Protein AF-A0A5B6VDQ3-F1 (afdb_monomer)

Organism: NCBI:txid47621

Secondary structure (DSSP, 8-state):
-------PPPPPEEEEE-----HHHHHHTSPPPTT---SS---HHHHHHHHHHHT--EEEEPPPGGGTT--HHHHHSPP-

Radius of gyration: 16.62 Å; Cα contacts (8 Å, |Δi|>4): 90; chains: 1; bounding box: 34×23×62 Å

Structure (mmCIF, N/CA/C/O backbone):
data_AF-A0A5B6VDQ3-F1
#
_entry.id   AF-A0A5B6VDQ3-F1
#
loop_
_a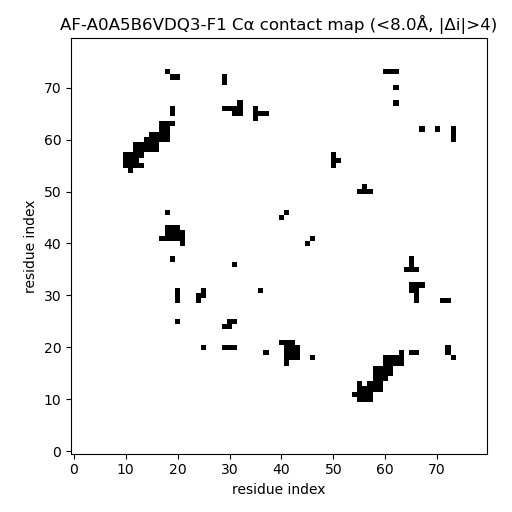tom_site.group_PDB
_atom_site.id
_atom_site.type_symbol
_atom_site.label_atom_id
_atom_site.label_alt_id
_atom_site.label_comp_id
_atom_site.label_asym_id
_atom_site.label_entity_id
_atom_site.label_seq_id
_atom_site.pdbx_PDB_ins_code
_atom_site.Cartn_x
_atom_site.Cartn_y
_atom_site.Cartn_z
_atom_site.occupancy
_atom_site.B_iso_or_equiv
_atom_site.auth_seq_id
_atom_site.auth_comp_id
_atom_site.auth_asym_id
_atom_site.auth_atom_id
_atom_site.pdbx_PDB_model_num
ATOM 1 N N . MET A 1 1 ? -17.632 -4.098 46.238 1.00 40.97 1 MET A N 1
ATOM 2 C CA . MET A 1 1 ? -17.306 -3.118 45.183 1.00 40.97 1 MET A CA 1
ATOM 3 C C . MET A 1 1 ? -17.041 -3.908 43.912 1.00 40.97 1 MET A C 1
ATOM 5 O O . MET A 1 1 ? -15.993 -4.529 43.819 1.00 40.97 1 MET A O 1
ATOM 9 N N . ALA A 1 2 ? -18.024 -4.027 43.018 1.00 43.69 2 ALA A N 1
ATOM 10 C CA . ALA A 1 2 ? -17.835 -4.735 41.754 1.00 43.69 2 ALA A CA 1
ATOM 11 C C . ALA A 1 2 ? -17.014 -3.841 40.817 1.00 43.69 2 ALA A C 1
ATOM 13 O O . ALA A 1 2 ? -17.440 -2.726 40.519 1.00 43.69 2 ALA A O 1
ATOM 14 N N . SER A 1 3 ? -15.834 -4.305 40.401 1.00 51.00 3 SER A N 1
ATOM 15 C CA . SER A 1 3 ? -15.051 -3.645 39.358 1.00 51.00 3 SER A CA 1
ATOM 16 C C . SER A 1 3 ? -15.854 -3.672 38.066 1.00 51.00 3 SER A C 1
ATOM 18 O O . SER A 1 3 ? -16.170 -4.734 37.534 1.00 51.00 3 SER A O 1
ATOM 20 N N . THR A 1 4 ? -16.215 -2.492 37.581 1.00 53.59 4 THR A N 1
ATOM 21 C CA . THR A 1 4 ? -16.775 -2.297 36.251 1.00 53.59 4 THR A CA 1
ATOM 22 C C . THR A 1 4 ? -15.761 -2.807 35.232 1.00 53.59 4 THR A C 1
ATOM 24 O O . THR A 1 4 ? -14.673 -2.244 35.119 1.00 53.59 4 THR A O 1
ATOM 27 N N . ASN A 1 5 ? -16.101 -3.877 34.508 1.00 57.28 5 ASN A N 1
ATOM 28 C CA . ASN A 1 5 ? -15.398 -4.248 33.284 1.00 57.28 5 ASN A CA 1
ATOM 29 C C . ASN A 1 5 ? -15.389 -3.014 32.380 1.00 57.28 5 ASN A C 1
ATOM 31 O O . ASN A 1 5 ? -16.442 -2.606 31.890 1.00 57.28 5 ASN A O 1
ATOM 35 N N . ALA A 1 6 ? -14.223 -2.398 32.192 1.0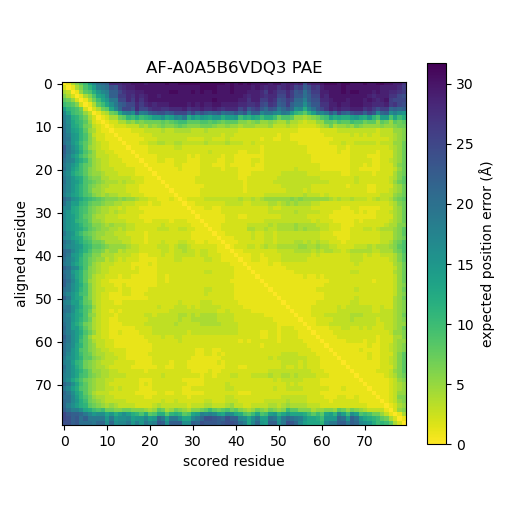0 60.69 6 ALA A N 1
ATOM 36 C CA . ALA A 1 6 ? -14.039 -1.393 31.163 1.00 60.69 6 ALA A CA 1
ATOM 37 C C . ALA A 1 6 ? -14.214 -2.105 29.818 1.00 60.69 6 ALA A C 1
ATOM 39 O O . ALA A 1 6 ? -13.292 -2.742 29.314 1.00 60.69 6 ALA A O 1
ATOM 40 N N . GLN A 1 7 ? -15.429 -2.082 29.273 1.00 67.06 7 GLN A N 1
ATOM 41 C CA . GLN A 1 7 ? -15.650 -2.450 27.884 1.00 67.06 7 GLN A CA 1
ATOM 42 C C . GLN A 1 7 ? -14.857 -1.439 27.054 1.00 67.06 7 GLN A C 1
ATOM 44 O O . GLN A 1 7 ? -15.168 -0.248 27.065 1.00 67.06 7 GLN A O 1
ATOM 49 N N . GLY A 1 8 ? -13.764 -1.896 26.438 1.00 73.19 8 GLY A N 1
ATOM 50 C CA . GLY A 1 8 ? -12.933 -1.059 25.579 1.00 73.19 8 GLY A CA 1
ATOM 51 C C . GLY A 1 8 ? -13.786 -0.404 24.495 1.00 73.19 8 GLY A C 1
ATOM 52 O O . GLY A 1 8 ? -14.757 -0.996 24.019 1.00 73.19 8 GLY A O 1
ATOM 53 N N . ARG A 1 9 ? -13.446 0.835 24.128 1.00 83.75 9 ARG A N 1
ATOM 54 C CA . ARG A 1 9 ? -14.101 1.532 23.014 1.00 83.75 9 ARG A CA 1
ATOM 55 C C . ARG A 1 9 ? -14.017 0.679 21.733 1.00 83.75 9 ARG A C 1
ATOM 57 O O . ARG A 1 9 ? -13.009 -0.010 21.558 1.00 83.75 9 ARG A O 1
ATOM 64 N N . PRO A 1 10 ? -15.026 0.722 20.843 1.00 88.62 10 PRO A N 1
ATOM 65 C CA . PRO A 1 10 ? -14.933 0.075 19.538 1.00 88.62 10 PRO A CA 1
ATOM 66 C C . PRO A 1 10 ? -13.687 0.551 18.785 1.00 88.62 10 PRO A C 1
ATOM 68 O O . PRO A 1 10 ? -13.372 1.742 18.833 1.00 88.62 10 PRO A O 1
ATOM 71 N N . MET A 1 11 ? -12.997 -0.375 18.114 1.00 92.69 11 MET A N 1
ATOM 72 C CA . MET A 1 11 ? -11.869 -0.033 17.248 1.00 92.69 11 MET A CA 1
ATOM 73 C C . MET A 1 11 ? -12.368 0.403 15.875 1.00 92.69 11 MET A C 1
ATOM 75 O O . MET A 1 11 ? -13.223 -0.273 15.295 1.00 92.69 11 MET A O 1
ATOM 79 N N . THR A 1 12 ? -11.818 1.490 15.342 1.00 95.81 12 THR A N 1
ATOM 80 C CA . THR A 1 12 ? -12.060 1.900 13.957 1.00 95.81 12 THR A CA 1
ATOM 81 C C . THR A 1 12 ? -11.022 1.239 13.060 1.00 95.81 12 THR A C 1
ATOM 83 O O . THR A 1 12 ? -9.824 1.314 13.324 1.00 95.81 12 THR A O 1
ATOM 86 N N . ILE A 1 13 ? -11.481 0.569 12.003 1.00 96.50 13 ILE A N 1
ATOM 87 C CA . ILE A 1 13 ? -10.621 -0.119 11.037 1.00 96.50 13 ILE A CA 1
ATOM 88 C C . ILE A 1 13 ? -10.992 0.365 9.639 1.00 96.50 13 ILE A C 1
ATOM 90 O O . ILE A 1 13 ? -12.160 0.277 9.253 1.00 96.50 13 ILE A O 1
ATOM 94 N N . ASP A 1 14 ? -10.007 0.829 8.872 1.00 96.88 14 ASP A N 1
ATOM 95 C CA . ASP A 1 14 ? -10.185 1.065 7.443 1.00 96.88 14 ASP A CA 1
ATOM 96 C C . ASP A 1 14 ? -10.117 -0.270 6.695 1.00 96.88 14 ASP A C 1
ATOM 98 O O . ASP A 1 14 ? -9.114 -0.984 6.707 1.00 96.88 14 ASP A O 1
ATOM 102 N N . SER A 1 15 ? -11.229 -0.650 6.081 1.00 96.31 15 SER A N 1
ATOM 103 C CA . SER A 1 15 ? -11.392 -1.975 5.489 1.00 96.31 15 SER A CA 1
ATOM 104 C C . SER A 1 15 ? -10.764 -2.142 4.103 1.00 96.31 15 SER A C 1
ATOM 106 O O . SER A 1 15 ? -10.729 -3.270 3.613 1.00 96.31 15 SER A O 1
ATOM 108 N N . HIS A 1 16 ? -10.317 -1.064 3.445 1.00 97.38 16 HIS A N 1
ATOM 109 C CA . HIS A 1 16 ? -9.825 -1.165 2.068 1.00 97.38 16 HIS A CA 1
ATOM 110 C C . HIS A 1 16 ? -8.794 -0.088 1.741 1.00 97.38 16 HIS A C 1
ATOM 112 O O . HIS A 1 16 ? -9.119 0.953 1.172 1.00 97.38 16 HIS A O 1
ATOM 118 N N . LEU A 1 17 ? -7.525 -0.383 2.016 1.00 96.69 17 LEU A N 1
ATOM 119 C CA . LEU A 1 17 ? -6.407 0.462 1.605 1.00 96.69 17 LEU A CA 1
ATOM 120 C C . LEU A 1 17 ? -5.416 -0.303 0.739 1.00 96.69 17 LEU A C 1
ATOM 122 O O . LEU A 1 17 ? -5.320 -1.527 0.775 1.00 96.69 17 LEU A O 1
ATOM 126 N N . HIS A 1 18 ? -4.658 0.452 -0.041 1.00 97.06 18 HIS A N 1
ATOM 127 C CA . HIS A 1 18 ? -3.544 -0.048 -0.827 1.00 97.06 18 HIS A CA 1
ATOM 128 C C . HIS A 1 18 ? -2.271 0.633 -0.340 1.00 97.06 18 HIS A C 1
ATOM 130 O O . HIS A 1 18 ? -2.280 1.833 -0.074 1.00 97.06 18 HIS A O 1
ATOM 136 N N . ILE A 1 19 ? -1.180 -0.123 -0.275 1.00 96.94 19 ILE A N 1
ATOM 137 C CA . ILE A 1 19 ? 0.167 0.436 -0.154 1.00 96.94 19 ILE A CA 1
ATOM 138 C C . ILE A 1 19 ? 1.001 -0.032 -1.327 1.00 96.94 19 ILE A C 1
ATOM 140 O O . ILE A 1 19 ? 0.773 -1.119 -1.851 1.00 96.94 19 ILE A O 1
ATOM 144 N N . TRP A 1 20 ? 1.990 0.757 -1.704 1.00 97.62 20 TRP A N 1
ATOM 145 C CA . TRP A 1 20 ? 2.981 0.409 -2.709 1.00 97.62 20 TRP A CA 1
ATOM 146 C C . TRP A 1 20 ? 4.374 0.774 -2.208 1.00 97.62 20 TRP A C 1
ATOM 1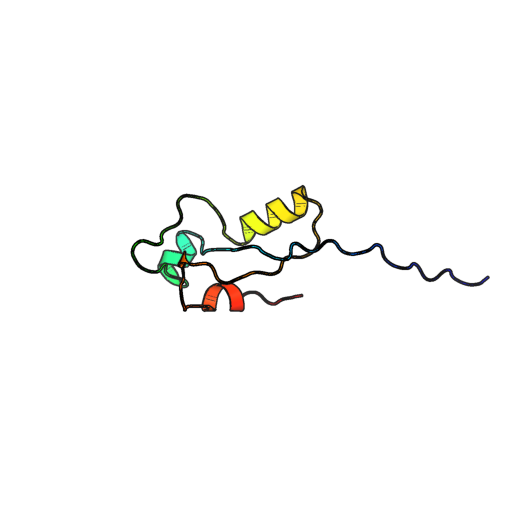48 O O . TRP A 1 20 ? 4.521 1.608 -1.315 1.00 97.62 20 TRP A O 1
ATOM 158 N N . ALA A 1 21 ? 5.394 0.111 -2.749 1.00 97.31 21 ALA A N 1
ATOM 159 C CA . ALA A 1 21 ? 6.771 0.285 -2.301 1.00 97.31 21 ALA A CA 1
ATOM 160 C C . ALA A 1 21 ? 7.197 1.766 -2.337 1.00 97.31 21 ALA A C 1
ATOM 162 O O . ALA A 1 21 ? 6.766 2.538 -3.187 1.00 97.31 21 ALA A O 1
ATOM 163 N N . SER A 1 22 ? 8.075 2.206 -1.444 1.00 96.00 22 SER A N 1
ATOM 164 C CA . SER A 1 22 ? 8.785 3.472 -1.669 1.00 96.00 22 SER A CA 1
ATOM 165 C C . SER A 1 22 ? 9.696 3.362 -2.909 1.00 96.00 22 SER A C 1
ATOM 167 O O . SER A 1 22 ? 10.044 2.251 -3.317 1.00 96.00 22 SER A O 1
ATOM 169 N N . PR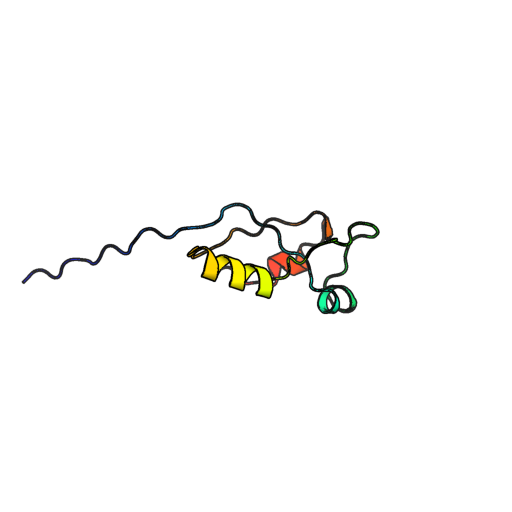O A 1 23 ? 10.154 4.476 -3.517 1.00 94.38 23 PRO A N 1
ATOM 170 C CA . PRO A 1 23 ? 11.104 4.408 -4.633 1.00 94.38 23 PRO A CA 1
ATOM 171 C C . PRO A 1 23 ? 12.369 3.593 -4.320 1.00 94.38 23 PRO A C 1
ATOM 173 O O . PRO A 1 23 ? 12.882 2.893 -5.189 1.00 94.38 23 PRO A O 1
ATOM 176 N N . GLN A 1 24 ? 12.846 3.648 -3.072 1.00 95.38 24 GLN A N 1
ATOM 177 C CA . GLN A 1 24 ? 14.012 2.891 -2.619 1.00 95.38 24 GLN A CA 1
ATOM 178 C C . GLN A 1 24 ? 13.710 1.389 -2.512 1.00 95.38 24 GLN A C 1
ATOM 180 O O . GLN A 1 24 ? 14.494 0.573 -2.988 1.00 95.38 24 GLN A O 1
ATOM 185 N N . GLU A 1 25 ? 12.570 1.018 -1.927 1.00 96.12 25 GLU A N 1
ATOM 186 C CA . GLU A 1 25 ? 12.140 -0.383 -1.834 1.00 96.12 25 GLU A CA 1
ATOM 187 C C . GLU A 1 25 ? 11.832 -0.982 -3.208 1.00 96.12 25 GLU A C 1
ATOM 189 O O . GLU A 1 25 ? 12.141 -2.148 -3.449 1.00 96.12 25 GLU A O 1
ATOM 194 N N . ALA A 1 26 ? 11.260 -0.192 -4.120 1.00 96.75 26 ALA A N 1
ATOM 195 C CA . ALA A 1 26 ? 10.967 -0.619 -5.482 1.00 96.75 26 ALA A CA 1
ATOM 196 C C . ALA A 1 26 ? 12.237 -0.920 -6.287 1.00 96.75 26 ALA A C 1
ATOM 198 O O . ALA A 1 26 ? 12.237 -1.822 -7.122 1.00 96.75 26 ALA A O 1
ATOM 199 N N . ALA A 1 27 ? 13.321 -0.185 -6.024 1.00 96.06 27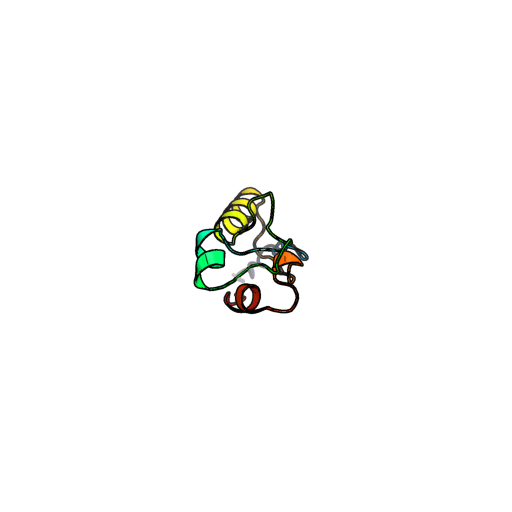 ALA A N 1
ATOM 200 C CA . ALA A 1 27 ? 14.607 -0.402 -6.676 1.00 96.06 27 ALA A CA 1
ATOM 201 C C . ALA A 1 27 ? 15.347 -1.656 -6.172 1.00 96.06 27 ALA A C 1
ATOM 203 O O . ALA A 1 27 ? 16.173 -2.194 -6.904 1.00 96.06 27 ALA A O 1
ATOM 204 N N . ASP A 1 28 ? 15.070 -2.106 -4.945 1.00 96.25 28 ASP A N 1
ATOM 205 C CA . ASP A 1 28 ? 15.834 -3.170 -4.277 1.00 96.25 28 ASP A CA 1
ATOM 206 C C . ASP A 1 28 ? 15.050 -4.484 -4.130 1.00 96.25 28 ASP A C 1
ATOM 208 O O . ASP A 1 28 ? 15.546 -5.558 -4.468 1.00 96.25 28 ASP A O 1
ATOM 212 N N . LYS A 1 29 ? 13.807 -4.415 -3.640 1.00 96.12 29 LYS A N 1
ATOM 213 C CA . LYS A 1 29 ? 13.110 -5.582 -3.078 1.00 96.12 29 LYS A CA 1
ATOM 214 C C . LYS A 1 29 ? 11.705 -5.820 -3.622 1.00 96.12 29 LYS A C 1
ATOM 216 O O . LYS A 1 29 ? 11.316 -6.974 -3.781 1.00 96.12 29 LYS A O 1
ATOM 221 N N . TYR A 1 30 ? 10.946 -4.761 -3.890 1.00 97.12 30 TYR A N 1
ATOM 222 C CA . TYR A 1 30 ? 9.526 -4.843 -4.246 1.00 97.12 30 TYR A CA 1
ATOM 223 C C . TYR A 1 30 ? 9.245 -4.070 -5.542 1.00 97.12 30 TYR A C 1
ATOM 225 O O . TYR A 1 30 ? 8.607 -3.015 -5.504 1.00 97.12 30 TYR A O 1
ATOM 233 N N . PRO A 1 31 ? 9.747 -4.538 -6.697 1.00 97.56 31 PRO A N 1
ATOM 234 C CA . PRO A 1 31 ? 9.634 -3.801 -7.948 1.00 97.56 31 PRO A CA 1
ATOM 235 C C . PRO A 1 31 ? 8.176 -3.613 -8.378 1.00 97.56 31 PRO A C 1
ATOM 237 O O . PRO A 1 31 ? 7.300 -4.447 -8.125 1.00 97.56 31 PRO A O 1
ATOM 240 N N . TYR A 1 32 ? 7.913 -2.508 -9.070 1.00 98.00 32 TYR A N 1
ATOM 241 C CA . TYR A 1 32 ? 6.639 -2.309 -9.751 1.00 98.00 32 TYR A CA 1
ATOM 242 C C . TYR A 1 32 ? 6.549 -3.179 -10.999 1.00 98.00 32 TYR A C 1
ATOM 244 O O . TYR A 1 32 ? 7.545 -3.465 -11.666 1.00 98.00 32 TYR A O 1
ATOM 252 N N . PHE A 1 33 ? 5.327 -3.559 -11.358 1.00 97.75 33 PHE A N 1
ATOM 253 C CA . PHE A 1 33 ? 5.068 -4.081 -12.687 1.00 97.75 33 PHE A CA 1
ATOM 254 C C . PHE A 1 33 ? 5.309 -2.962 -13.719 1.00 97.75 33 PHE A C 1
ATOM 256 O O . PHE A 1 33 ? 4.828 -1.850 -13.496 1.00 97.75 33 PHE A O 1
ATOM 263 N N . PRO A 1 34 ? 5.992 -3.220 -14.853 1.00 96.81 34 PRO A N 1
ATOM 264 C CA . PRO A 1 34 ? 6.319 -2.175 -15.824 1.00 96.81 34 PRO A CA 1
ATOM 265 C C . PRO A 1 34 ? 5.099 -1.354 -16.263 1.00 96.81 34 PRO A C 1
ATOM 267 O O . PRO A 1 34 ? 4.089 -1.918 -16.699 1.00 96.81 34 PRO A O 1
ATOM 270 N N . GLY A 1 35 ? 5.198 -0.026 -16.163 1.00 96.69 35 GLY A N 1
ATOM 271 C CA . GLY A 1 35 ? 4.112 0.895 -16.511 1.00 96.69 35 GLY A CA 1
ATOM 272 C C . GLY A 1 35 ? 3.016 0.995 -15.447 1.00 96.69 35 GLY A C 1
ATOM 273 O O . GLY A 1 35 ? 1.904 1.429 -15.753 1.00 96.69 35 GLY A O 1
ATOM 274 N N . GLN A 1 36 ? 3.279 0.527 -14.227 1.00 97.12 36 GLN A N 1
ATOM 275 C CA . GLN A 1 36 ? 2.408 0.683 -13.061 1.00 97.12 36 GLN A CA 1
ATOM 276 C C . GLN A 1 36 ? 3.110 1.451 -11.934 1.00 97.12 36 GLN A C 1
ATOM 278 O O . GLN A 1 36 ? 2.809 1.262 -10.757 1.00 97.12 36 GLN A O 1
ATOM 283 N N . GLU A 1 37 ? 4.056 2.319 -12.278 1.00 96.94 37 GLU A N 1
ATOM 284 C CA . GLU A 1 37 ? 4.691 3.224 -11.335 1.00 96.94 37 GLU A CA 1
ATOM 285 C C . GLU A 1 37 ? 3.647 4.228 -10.806 1.00 96.94 37 GLU A C 1
ATOM 287 O O . GLU A 1 37 ? 2.926 4.857 -11.588 1.00 96.94 37 GLU A O 1
ATOM 292 N N . PRO A 1 38 ? 3.517 4.377 -9.481 1.00 96.25 38 PRO A N 1
ATOM 293 C CA . PRO A 1 38 ? 2.554 5.292 -8.887 1.00 96.25 38 PRO A CA 1
ATOM 294 C C . PRO A 1 38 ? 2.993 6.749 -9.078 1.00 96.25 38 PRO A C 1
ATOM 296 O O . PRO A 1 38 ? 4.177 7.077 -9.031 1.00 96.25 38 PRO A O 1
ATOM 299 N N . THR A 1 39 ? 2.024 7.649 -9.240 1.00 94.94 39 THR A N 1
ATOM 300 C CA . THR A 1 39 ? 2.257 9.102 -9.354 1.00 94.94 39 THR A CA 1
ATOM 301 C C . THR A 1 39 ? 2.169 9.838 -8.015 1.00 94.94 39 THR A C 1
ATOM 303 O O . THR A 1 39 ? 2.373 11.049 -7.961 1.00 94.94 39 THR A O 1
ATOM 306 N N . LEU A 1 40 ? 1.848 9.118 -6.937 1.00 95.25 40 LEU A N 1
ATOM 307 C CA . LEU A 1 40 ? 1.588 9.643 -5.598 1.00 95.25 40 LEU A CA 1
ATOM 308 C C . LEU A 1 40 ? 2.303 8.787 -4.536 1.00 95.25 40 LEU A C 1
ATOM 310 O O . LEU A 1 40 ? 2.637 7.627 -4.803 1.00 95.25 40 LEU A O 1
ATOM 314 N N . PRO A 1 41 ? 2.546 9.325 -3.328 1.00 95.00 41 PRO A N 1
ATOM 315 C CA . PRO A 1 41 ? 3.033 8.531 -2.205 1.00 95.00 41 PRO A CA 1
ATOM 316 C C . PRO A 1 41 ? 1.945 7.582 -1.679 1.00 95.00 41 PRO A C 1
ATOM 318 O O . PRO A 1 41 ? 0.770 7.933 -1.637 1.00 95.00 41 PRO A O 1
ATOM 321 N N . GLY A 1 42 ? 2.358 6.388 -1.257 1.00 95.81 42 GLY A N 1
ATOM 322 C CA . GLY A 1 42 ? 1.485 5.369 -0.658 1.00 95.81 42 GLY A CA 1
ATOM 323 C C . GLY A 1 42 ? 2.277 4.234 -0.012 1.00 95.81 42 GLY A C 1
ATOM 324 O O . GLY A 1 42 ? 1.834 3.093 -0.007 1.00 95.81 42 GLY A O 1
ATOM 325 N N . HIS A 1 43 ? 3.479 4.537 0.482 1.00 95.88 43 HIS A N 1
ATOM 326 C CA . HIS A 1 43 ? 4.313 3.590 1.225 1.00 95.88 43 HIS A CA 1
ATOM 327 C C . HIS A 1 43 ? 3.856 3.500 2.686 1.00 95.88 43 HIS A C 1
ATOM 329 O O . HIS A 1 43 ? 3.094 4.348 3.153 1.00 95.88 43 HIS A O 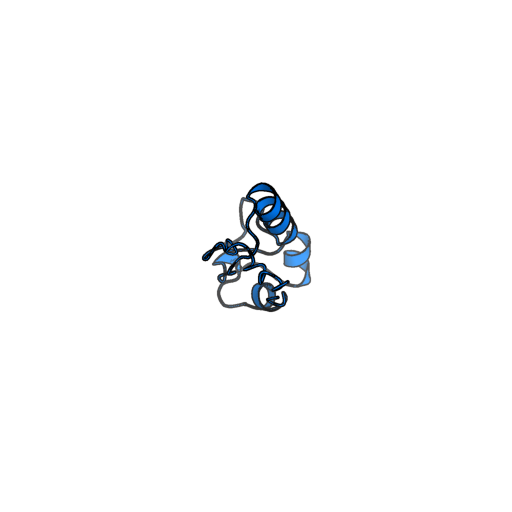1
ATOM 335 N N . LEU A 1 44 ? 4.316 2.473 3.409 1.00 94.62 44 LEU A N 1
ATOM 336 C CA . LEU A 1 44 ? 3.821 2.165 4.754 1.00 94.62 44 LEU A CA 1
ATOM 337 C C . LEU A 1 44 ? 3.915 3.353 5.723 1.00 94.62 44 LEU A C 1
ATOM 339 O O . LEU A 1 44 ? 2.936 3.647 6.399 1.00 94.62 44 LEU A O 1
ATOM 343 N N . ASP A 1 45 ? 5.053 4.044 5.781 1.00 95.00 45 ASP A N 1
ATOM 344 C CA . ASP A 1 45 ? 5.238 5.148 6.735 1.00 95.00 45 ASP A CA 1
ATOM 345 C C . ASP A 1 45 ? 4.232 6.284 6.498 1.00 95.00 45 ASP A C 1
ATOM 347 O O . ASP A 1 45 ? 3.683 6.842 7.448 1.00 95.00 45 ASP A O 1
ATOM 351 N N . PHE A 1 46 ? 3.919 6.568 5.230 1.00 96.44 46 PHE A N 1
ATOM 352 C CA . PHE A 1 46 ? 2.885 7.533 4.867 1.00 96.44 46 PHE A CA 1
ATOM 353 C C . PHE A 1 46 ? 1.492 7.073 5.315 1.00 96.44 46 PHE A C 1
ATOM 355 O O . PHE A 1 46 ? 0.731 7.867 5.863 1.00 96.44 46 PHE A O 1
ATOM 362 N N . LEU A 1 47 ? 1.169 5.785 5.149 1.00 96.06 47 LEU A N 1
ATOM 363 C CA . LEU A 1 47 ? -0.084 5.227 5.658 1.00 96.06 47 LEU A CA 1
ATOM 364 C C . LEU A 1 47 ? -0.188 5.369 7.185 1.00 96.06 47 LEU A C 1
ATOM 366 O O . LEU A 1 47 ? -1.229 5.792 7.680 1.00 96.06 47 LEU A O 1
ATOM 370 N N . LEU A 1 48 ? 0.870 5.032 7.928 1.00 96.12 48 LEU A N 1
ATOM 371 C CA . LEU A 1 48 ? 0.871 5.115 9.391 1.00 96.12 48 LEU A CA 1
ATOM 372 C C . LEU A 1 48 ? 0.635 6.548 9.877 1.00 96.12 48 LEU A C 1
ATOM 374 O O . LEU A 1 48 ? -0.161 6.752 10.793 1.00 96.12 48 LEU A O 1
ATOM 378 N N . GLN A 1 49 ? 1.250 7.533 9.217 1.00 97.44 49 GLN A N 1
ATOM 379 C CA . GLN A 1 49 ? 0.979 8.943 9.482 1.00 97.44 49 GLN A CA 1
ATOM 380 C C . GLN A 1 49 ? -0.502 9.284 9.241 1.00 97.44 49 GLN A C 1
ATOM 382 O O . GLN A 1 49 ? -1.151 9.873 10.104 1.00 97.44 49 GLN A O 1
ATOM 387 N N . CYS A 1 50 ? -1.069 8.885 8.097 1.00 97.12 50 CYS A N 1
ATOM 388 C CA . CYS A 1 50 ? -2.476 9.150 7.792 1.00 97.12 50 CYS A CA 1
ATOM 389 C C . CYS A 1 50 ? -3.436 8.479 8.787 1.00 97.12 50 CYS A C 1
ATOM 391 O O . CYS A 1 50 ? -4.454 9.067 9.146 1.00 97.12 50 CYS A O 1
ATOM 393 N N . MET A 1 51 ? -3.129 7.262 9.245 1.00 96.81 51 MET A N 1
ATOM 394 C CA . MET A 1 51 ? -3.933 6.555 10.247 1.00 96.81 51 MET A CA 1
ATOM 395 C C . MET A 1 51 ? -3.928 7.278 11.599 1.00 96.81 51 MET A C 1
ATOM 397 O O . MET A 1 51 ? -4.984 7.402 12.222 1.00 96.81 51 MET A O 1
ATOM 401 N N . GLU A 1 52 ? -2.768 7.789 12.029 1.00 96.94 52 GLU A N 1
ATOM 402 C CA . GLU A 1 52 ? -2.646 8.607 13.240 1.00 96.94 52 GLU A CA 1
ATOM 403 C C . GLU A 1 52 ? -3.491 9.885 13.127 1.00 96.94 52 GLU A C 1
ATOM 405 O O . GLU A 1 52 ? -4.319 10.159 13.999 1.00 96.94 52 GLU A O 1
ATOM 410 N N . GLU A 1 53 ? -3.361 10.621 12.020 1.00 97.81 53 GLU A N 1
ATOM 411 C CA . GLU A 1 53 ? -4.127 11.847 11.757 1.00 97.81 53 GLU A CA 1
ATOM 412 C C . GLU A 1 53 ? -5.645 11.595 11.706 1.00 97.81 53 GLU A C 1
ATOM 414 O O . GLU A 1 53 ? -6.434 12.404 12.201 1.00 97.81 53 GLU A O 1
ATOM 419 N N . ALA A 1 54 ? -6.065 10.457 11.147 1.00 96.75 54 ALA A N 1
ATOM 420 C CA . ALA A 1 54 ? -7.468 10.069 11.020 1.00 96.75 54 ALA A CA 1
ATOM 421 C C . ALA A 1 54 ? -8.055 9.399 12.277 1.00 96.75 54 ALA A C 1
ATOM 423 O O . ALA A 1 54 ? -9.258 9.142 12.316 1.00 96.75 54 ALA A O 1
ATOM 424 N N . SER A 1 55 ? -7.241 9.119 13.304 1.00 95.38 55 SER A N 1
ATOM 425 C CA . SER A 1 55 ? -7.646 8.353 14.495 1.00 95.38 55 SER A CA 1
ATOM 426 C C . SER A 1 55 ? -8.235 6.969 14.165 1.00 95.38 55 SER A C 1
ATOM 428 O O . SER A 1 55 ? -9.228 6.558 14.768 1.00 95.38 55 SER A O 1
ATOM 430 N N . VAL A 1 56 ? -7.624 6.258 13.210 1.00 96.38 56 VAL A N 1
ATOM 431 C CA . VAL A 1 56 ? -7.979 4.881 12.820 1.00 96.38 56 VAL A CA 1
ATOM 432 C C . VAL A 1 56 ? -6.946 3.904 13.379 1.00 96.38 56 VAL A C 1
ATOM 434 O O . VAL A 1 56 ? -5.745 4.088 13.211 1.00 96.38 56 VAL A O 1
ATOM 437 N N . GLU A 1 57 ? -7.401 2.837 14.032 1.00 94.94 57 GLU A N 1
ATOM 438 C CA . GLU A 1 57 ? -6.522 1.910 14.757 1.00 94.94 57 GLU A CA 1
ATOM 439 C C . GLU A 1 57 ? -6.000 0.741 13.927 1.00 94.94 57 GLU A C 1
ATOM 441 O O . GLU A 1 57 ? -5.066 0.059 14.346 1.00 94.94 57 GLU A O 1
ATOM 446 N N . GLY A 1 58 ? -6.592 0.488 12.764 1.00 93.75 58 GLY A N 1
ATOM 447 C CA . GLY A 1 58 ? -6.175 -0.606 11.901 1.00 93.75 58 GLY A CA 1
ATOM 448 C C . GLY A 1 58 ? -6.552 -0.386 10.449 1.00 93.75 58 GLY A C 1
ATOM 449 O O . GLY A 1 58 ? -7.458 0.380 10.132 1.00 93.75 58 GLY A O 1
ATOM 450 N N . ALA A 1 59 ? -5.867 -1.100 9.566 1.00 95.19 59 ALA A N 1
ATOM 451 C CA . ALA A 1 59 ? -6.164 -1.101 8.147 1.00 95.19 59 ALA A CA 1
ATOM 452 C C . ALA A 1 59 ? -6.087 -2.520 7.587 1.00 95.19 59 ALA A C 1
ATOM 454 O O . ALA A 1 59 ? -5.205 -3.304 7.947 1.00 95.19 59 ALA A O 1
ATOM 455 N N . VAL A 1 60 ? -6.992 -2.835 6.668 1.00 95.56 60 VAL A N 1
ATOM 456 C CA . VAL A 1 60 ? -6.891 -4.010 5.809 1.00 95.56 60 VAL A CA 1
ATOM 457 C C . VAL A 1 60 ? -6.198 -3.585 4.521 1.00 95.56 60 VAL A C 1
ATOM 459 O O . VAL A 1 60 ? -6.712 -2.771 3.751 1.00 95.56 60 VAL A O 1
ATOM 462 N N . ILE A 1 61 ? -5.015 -4.152 4.298 1.00 96.06 61 ILE A N 1
ATOM 46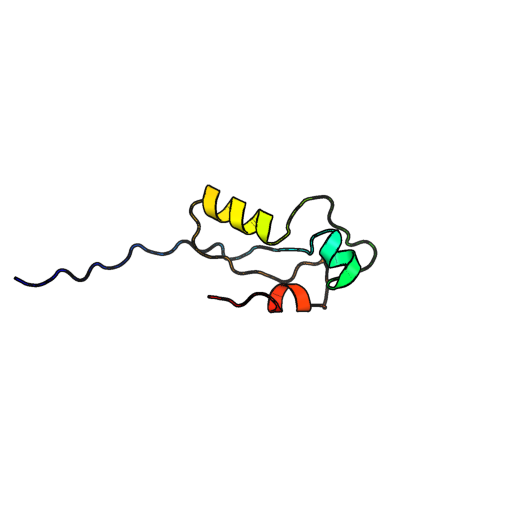3 C CA . ILE A 1 61 ? -4.196 -3.866 3.124 1.00 96.06 61 ILE A CA 1
ATOM 464 C C . ILE A 1 61 ? -4.548 -4.842 2.009 1.00 96.06 61 ILE A C 1
ATOM 466 O O . ILE A 1 61 ? -4.356 -6.052 2.125 1.00 96.06 61 ILE A O 1
ATOM 470 N N . VAL A 1 62 ? -5.047 -4.300 0.907 1.00 96.69 62 VAL A N 1
ATOM 471 C CA . VAL A 1 62 ? -5.402 -5.033 -0.302 1.00 96.69 62 VAL A CA 1
ATOM 472 C C . VAL A 1 62 ? -4.281 -4.875 -1.322 1.00 96.69 62 VAL A C 1
ATOM 474 O O . VAL A 1 62 ? -3.713 -3.794 -1.486 1.00 96.69 62 VAL A O 1
ATOM 477 N N . GLN A 1 63 ? -3.978 -5.951 -2.045 1.00 97.62 63 GLN A N 1
ATOM 478 C CA . GLN A 1 63 ? -2.954 -5.953 -3.084 1.00 97.62 63 GLN A CA 1
ATOM 479 C C . GLN A 1 63 ? -3.166 -4.809 -4.095 1.00 97.62 63 GLN A C 1
ATOM 481 O O . GLN A 1 63 ? -4.232 -4.744 -4.717 1.00 97.62 63 GLN A O 1
ATOM 486 N N . PRO A 1 64 ? -2.180 -3.915 -4.290 1.00 97.12 64 PRO A N 1
ATOM 487 C CA . PRO A 1 64 ? -2.268 -2.866 -5.296 1.00 97.12 64 PRO A CA 1
ATOM 488 C C . PRO A 1 64 ? -2.015 -3.415 -6.705 1.00 97.12 64 PRO A C 1
ATOM 490 O O . PRO A 1 64 ? -1.243 -4.355 -6.916 1.00 97.12 64 PRO A O 1
ATOM 493 N N . ILE A 1 65 ? -2.569 -2.739 -7.712 1.00 97.31 65 ILE A N 1
ATOM 494 C CA . ILE A 1 65 ? -2.278 -3.051 -9.118 1.00 97.31 65 ILE A CA 1
ATOM 495 C C . ILE A 1 65 ? -0.798 -2.824 -9.475 1.00 97.31 65 ILE A C 1
ATOM 497 O O . ILE A 1 65 ? -0.268 -3.512 -10.347 1.00 97.3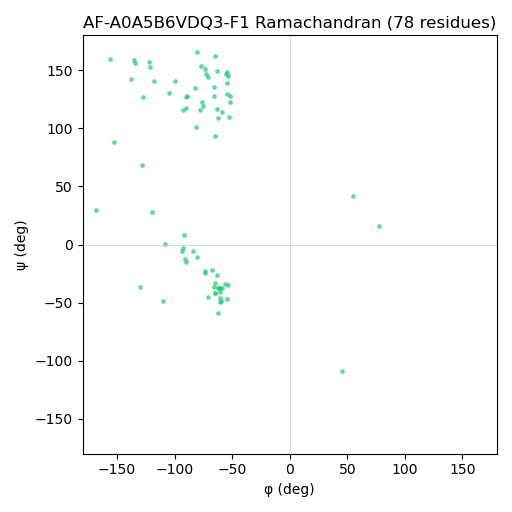1 65 ILE A O 1
ATOM 501 N N . ASN A 1 66 ? -0.117 -1.928 -8.751 1.00 98.12 66 ASN A N 1
ATOM 502 C CA . ASN A 1 66 ? 1.287 -1.562 -8.950 1.00 98.12 66 ASN A CA 1
ATOM 503 C C . ASN A 1 66 ? 2.240 -2.763 -8.894 1.00 98.12 66 ASN A C 1
ATOM 505 O O . ASN A 1 66 ? 3.208 -2.804 -9.647 1.00 98.12 66 ASN A O 1
ATOM 509 N N . HIS A 1 67 ? 1.933 -3.765 -8.065 1.00 97.44 67 HIS A N 1
ATOM 510 C CA . HIS A 1 67 ? 2.734 -4.988 -7.919 1.00 97.44 67 HIS A CA 1
ATOM 511 C C . HIS A 1 67 ? 2.057 -6.229 -8.534 1.00 97.44 67 HIS A C 1
ATOM 513 O O . HIS A 1 67 ? 2.611 -7.327 -8.522 1.00 97.44 67 HIS A O 1
ATOM 519 N N . LYS A 1 68 ? 0.861 -6.077 -9.123 1.00 96.94 68 LYS A N 1
ATOM 520 C CA . LYS A 1 68 ? 0.049 -7.153 -9.719 1.00 96.94 68 LYS A CA 1
ATOM 521 C C . LYS A 1 68 ? -0.041 -8.401 -8.838 1.00 96.94 68 LYS A C 1
ATOM 523 O O . LYS A 1 68 ? -0.728 -8.374 -7.828 1.00 96.94 68 LYS A O 1
ATOM 528 N N . PHE A 1 69 ? 0.617 -9.489 -9.230 1.00 97.00 69 PHE A N 1
ATOM 529 C CA . PHE A 1 69 ? 0.548 -10.783 -8.548 1.00 97.00 69 PHE A CA 1
ATOM 530 C C . PHE A 1 69 ? 1.662 -10.979 -7.513 1.00 97.00 69 PHE A C 1
ATOM 532 O O . PHE A 1 69 ? 1.650 -11.980 -6.794 1.00 97.00 69 PHE A O 1
ATOM 539 N N . ASP A 1 70 ? 2.613 -10.046 -7.427 1.00 96.75 70 ASP A N 1
ATOM 540 C CA . ASP A 1 70 ? 3.645 -10.058 -6.400 1.00 96.75 70 ASP A CA 1
ATOM 541 C C . ASP A 1 70 ? 3.092 -9.461 -5.102 1.00 96.75 70 ASP A C 1
ATOM 543 O O . ASP A 1 70 ? 2.970 -8.247 -4.940 1.00 96.75 70 ASP A O 1
ATOM 547 N N . HIS A 1 71 ? 2.734 -10.347 -4.177 1.00 96.38 71 HIS A N 1
ATOM 548 C CA . HIS A 1 71 ? 2.193 -9.988 -2.869 1.00 96.38 71 HIS A CA 1
ATOM 549 C C . HIS A 1 71 ? 3.285 -9.864 -1.796 1.00 96.38 71 HIS A C 1
ATOM 551 O O . HIS A 1 71 ? 2.968 -9.754 -0.610 1.00 96.38 71 HIS A O 1
ATOM 557 N N . SER A 1 72 ? 4.570 -9.923 -2.164 1.00 95.81 72 SER A N 1
ATOM 558 C CA . SER A 1 72 ? 5.678 -9.931 -1.201 1.00 95.81 72 SER A CA 1
ATOM 559 C C . SER A 1 72 ? 5.686 -8.690 -0.306 1.00 95.81 72 SER A C 1
ATOM 561 O O . SER A 1 72 ? 5.907 -8.824 0.894 1.00 95.81 72 SER A O 1
ATOM 563 N N . LEU A 1 73 ? 5.350 -7.510 -0.843 1.00 95.62 73 LEU A N 1
ATOM 564 C CA . LEU A 1 73 ? 5.215 -6.283 -0.056 1.00 95.62 73 LEU A CA 1
ATOM 565 C C . LEU A 1 73 ? 4.097 -6.408 0.990 1.00 95.62 73 LEU A C 1
ATOM 567 O O . LEU A 1 73 ? 4.367 -6.315 2.186 1.00 95.62 73 LEU A O 1
ATOM 571 N N . VAL A 1 74 ? 2.855 -6.665 0.560 1.00 94.38 74 VAL A N 1
ATOM 572 C CA . VAL A 1 74 ? 1.680 -6.684 1.458 1.00 94.38 74 VAL A CA 1
ATOM 573 C C . VAL A 1 74 ? 1.704 -7.838 2.464 1.00 94.38 74 VAL A C 1
ATOM 575 O O . VAL A 1 74 ? 1.079 -7.746 3.513 1.00 94.38 74 VAL A O 1
ATOM 578 N N . THR A 1 75 ? 2.455 -8.906 2.181 1.00 94.12 75 THR A N 1
ATOM 579 C CA . THR A 1 75 ? 2.664 -10.031 3.110 1.00 94.12 75 THR A CA 1
ATOM 580 C C . THR A 1 75 ? 3.886 -9.856 4.015 1.00 94.12 75 THR A C 1
ATOM 582 O O . THR A 1 75 ? 4.029 -10.597 4.988 1.00 94.12 75 THR A O 1
ATOM 585 N N . SER A 1 76 ? 4.769 -8.889 3.733 1.00 92.62 76 SER A N 1
ATOM 586 C CA . SER A 1 76 ? 5.959 -8.635 4.559 1.00 92.62 76 SER A CA 1
ATOM 587 C C . SER A 1 76 ? 5.641 -7.963 5.894 1.00 92.62 76 SER A C 1
ATOM 589 O O . SER A 1 76 ? 6.405 -8.102 6.852 1.00 92.62 76 SER A O 1
ATOM 591 N N . TYR A 1 77 ? 4.502 -7.278 5.976 1.00 82.12 77 TYR A N 1
ATOM 592 C CA . TYR A 1 77 ? 4.025 -6.652 7.198 1.00 82.12 77 TYR A CA 1
ATOM 593 C C . TYR A 1 77 ? 3.155 -7.641 7.964 1.00 82.12 77 TYR A C 1
ATOM 595 O O . TYR A 1 77 ? 2.217 -8.230 7.427 1.00 82.12 77 TYR A O 1
ATOM 603 N N . LYS A 1 78 ? 3.482 -7.855 9.238 1.00 61.97 78 LYS A N 1
ATOM 604 C CA . LYS A 1 78 ? 2.648 -8.683 10.103 1.00 61.97 78 LYS A CA 1
ATOM 605 C C . LYS A 1 78 ? 1.415 -7.882 10.504 1.00 61.97 78 LYS A C 1
ATOM 607 O O . LYS A 1 78 ? 1.555 -6.822 11.108 1.00 61.97 78 LYS A O 1
ATOM 612 N N . ALA A 1 79 ? 0.235 -8.417 10.196 1.00 55.12 79 ALA A N 1
ATOM 613 C CA . ALA A 1 79 ? -0.995 -8.020 10.867 1.00 55.12 79 ALA A CA 1
ATOM 614 C C . ALA A 1 79 ? -0.797 -8.185 12.385 1.00 55.12 79 ALA A C 1
ATOM 616 O O . ALA A 1 79 ? -0.283 -9.221 12.821 1.00 55.12 79 ALA A O 1
ATOM 617 N N . ILE A 1 80 ? -1.124 -7.141 13.150 1.00 47.50 80 ILE A N 1
ATOM 618 C CA . ILE A 1 80 ? -1.173 -7.183 14.619 1.00 47.50 80 ILE A CA 1
ATOM 619 C C . ILE A 1 80 ? -2.418 -7.963 15.036 1.00 47.50 80 ILE A C 1
ATOM 621 O O . ILE A 1 80 ? -3.485 -7.711 14.432 1.00 47.50 80 ILE A O 1
#

Mean predicted aligned error: 5.96 Å

pLDDT: mean 90.23, std 14.45, range [40.97, 98.12]

InterPro domains:
  IPR032465 2-amino-3-carboxymuconate-6-semialdehyde decarboxylase [PTHR21240] (12-74)
  IPR032466 Metal-dependent hydrolase [SSF51556] (13-76)

Sequence (80 aa):
MASTNAQGRPMTIDSHLHIWASPQEAADKYPYFPGQEPTLPGHLDFLLQCMEEASVEGAVIVQPINHKFDHSLVTSYKAI

Solvent-accessible surface area (backbone atoms only — not comparable to full-atom values): 5185 Å² total; per-residue (Å²): 134,84,81,77,78,79,75,73,77,85,82,47,62,47,78,80,41,62,57,48,61,43,78,67,42,27,75,75,79,43,52,58,40,91,94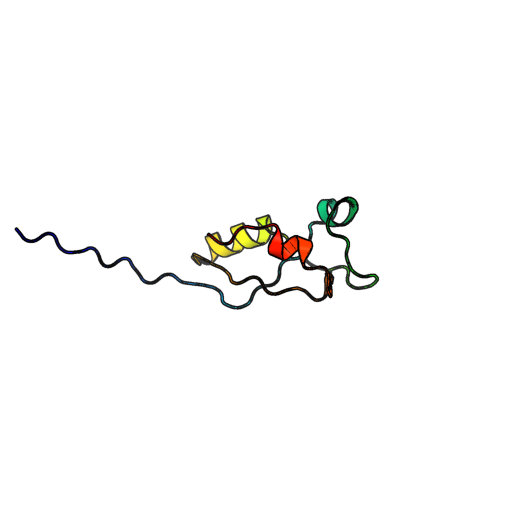,35,76,75,95,65,93,40,23,68,71,59,48,53,52,51,30,62,76,67,72,41,79,42,72,39,79,45,86,33,76,33,34,59,88,59,52,64,65,78,65,68,56,78,84,127

Foldseek 3Di:
DDPPDPPDDDAAEAEEDEAADDPVCCVPPQPFDPPLDDPDHGHDVVVVVVCVVVVHDYYDYDYDVRRPPPCCRVVVDDDD

Nearest PDB structures (foldseek):
  4d8l-assembly1_A  TM=7.790E-01  e=8.874E-03  Sphingomonas paucimobilis
  4dia-assembly1_A  TM=7.838E-01  e=2.607E-02  Sphingomonas paucimobilis
  4b4g-assembly2_B  TM=3.547E-01  e=2.544E+00  Pseudomonas aeruginosa PAO1
  5ify-assembly2_E  TM=3.559E-01  e=6.532E+00  Burkholderia vietnamiensis G4